Protein AF-A0A1B6G1M4-F1 (afdb_monomer)

Structure (mmCIF, N/CA/C/O backbo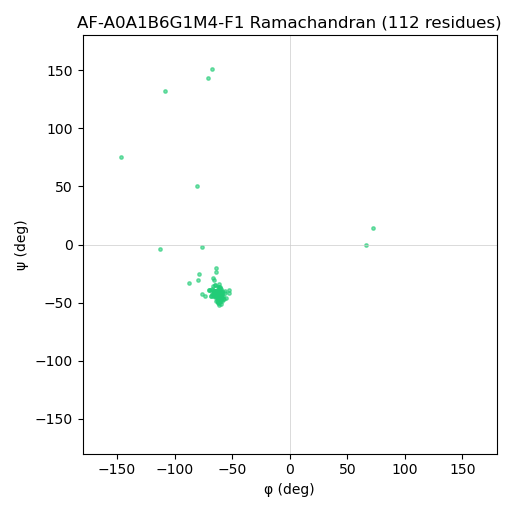ne):
data_AF-A0A1B6G1M4-F1
#
_entry.id   AF-A0A1B6G1M4-F1
#
loop_
_atom_site.group_PDB
_atom_site.id
_atom_site.type_symbol
_atom_site.label_atom_id
_atom_site.label_alt_id
_atom_site.label_comp_id
_atom_site.label_asym_id
_atom_site.label_entity_id
_atom_site.label_seq_id
_atom_site.pdbx_PDB_ins_code
_atom_site.Cartn_x
_atom_site.Cartn_y
_atom_site.Cartn_z
_atom_site.occupancy
_atom_site.B_iso_or_equiv
_atom_site.auth_seq_id
_atom_site.auth_comp_id
_atom_site.auth_asym_id
_atom_site.auth_atom_id
_atom_site.pdbx_PDB_model_num
ATOM 1 N N . LEU A 1 1 ? -34.029 -4.839 64.708 1.00 59.09 1 LEU A N 1
ATOM 2 C CA . LEU A 1 1 ? -32.915 -5.445 63.947 1.00 59.09 1 LEU A CA 1
ATOM 3 C C . LEU A 1 1 ? -33.336 -5.691 62.499 1.00 59.09 1 LEU A C 1
ATOM 5 O O . LEU A 1 1 ? -32.721 -5.083 61.641 1.00 59.09 1 LEU A O 1
ATOM 9 N N . GLU A 1 2 ? -34.451 -6.383 62.232 1.00 61.56 2 GLU A N 1
ATOM 10 C CA . GLU A 1 2 ? -34.965 -6.621 60.859 1.00 61.56 2 GLU A CA 1
ATOM 11 C C . GLU A 1 2 ? -35.139 -5.360 59.986 1.00 61.56 2 GLU A C 1
ATOM 13 O O . GLU A 1 2 ? -34.761 -5.356 58.819 1.00 61.56 2 GLU A O 1
ATOM 18 N N . ASN A 1 3 ? -35.650 -4.253 60.541 1.00 62.12 3 ASN A N 1
ATOM 19 C CA . ASN A 1 3 ? -35.837 -3.014 59.769 1.00 62.12 3 ASN A CA 1
ATOM 20 C C . ASN A 1 3 ? -34.513 -2.373 59.303 1.00 62.12 3 ASN A C 1
ATOM 22 O O . ASN A 1 3 ? -34.482 -1.756 58.244 1.00 62.12 3 ASN A O 1
ATOM 26 N N . LEU A 1 4 ? -33.424 -2.533 60.066 1.00 64.38 4 LEU A N 1
ATOM 27 C CA . LEU A 1 4 ? -32.103 -1.993 59.715 1.00 64.38 4 LEU A CA 1
ATOM 28 C C . LEU A 1 4 ? -31.429 -2.832 58.620 1.00 64.38 4 LEU A C 1
ATOM 30 O O . LEU A 1 4 ? -30.910 -2.259 57.669 1.00 64.38 4 LEU A O 1
ATOM 34 N N . GLU A 1 5 ? -31.510 -4.164 58.702 1.00 67.69 5 GLU A N 1
ATOM 35 C CA . GLU A 1 5 ? -31.003 -5.063 57.650 1.00 67.69 5 GLU A CA 1
ATOM 36 C C . GLU A 1 5 ? -31.754 -4.888 56.323 1.00 67.69 5 GLU A C 1
ATOM 38 O O . GLU A 1 5 ? -31.135 -4.869 55.260 1.00 67.69 5 GLU A O 1
ATOM 43 N N . SER A 1 6 ? -33.080 -4.705 56.368 1.00 67.69 6 SER A N 1
ATOM 44 C CA . SER A 1 6 ? -33.878 -4.488 55.152 1.00 67.69 6 SER A CA 1
ATOM 45 C C . SER A 1 6 ? -33.528 -3.177 54.433 1.00 67.69 6 SER A C 1
ATOM 47 O O . SER A 1 6 ? -33.511 -3.126 53.202 1.00 67.69 6 SER A O 1
ATOM 49 N N . LEU A 1 7 ? -33.193 -2.128 55.195 1.00 75.69 7 LEU A N 1
ATOM 50 C CA . LEU A 1 7 ? -32.810 -0.822 54.662 1.00 75.69 7 LEU A CA 1
ATOM 51 C C . LEU A 1 7 ? -31.443 -0.888 53.962 1.00 75.69 7 LEU A C 1
ATOM 53 O O . LEU A 1 7 ? -31.259 -0.298 52.897 1.00 75.69 7 LEU A O 1
ATOM 57 N N . ASP A 1 8 ? -30.504 -1.643 54.535 1.00 81.62 8 ASP A N 1
ATOM 58 C CA . ASP A 1 8 ? -29.158 -1.823 53.986 1.00 81.62 8 ASP A CA 1
ATOM 59 C C . ASP A 1 8 ? -29.166 -2.673 52.706 1.00 81.62 8 ASP A C 1
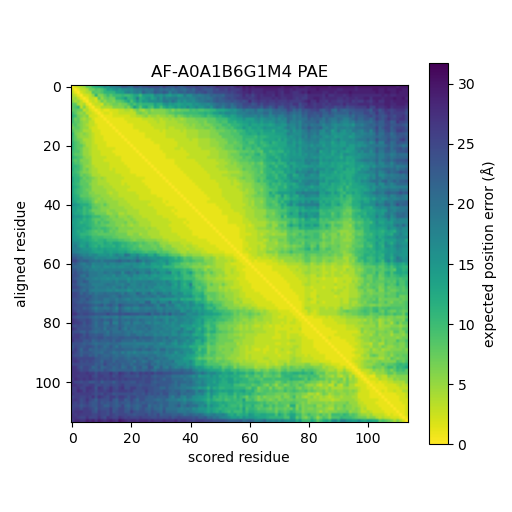ATOM 61 O O . ASP A 1 8 ? -28.489 -2.344 51.727 1.00 81.62 8 ASP A O 1
ATOM 65 N N . LEU A 1 9 ? -30.000 -3.718 52.659 1.00 85.38 9 LEU A N 1
ATOM 66 C CA . LEU A 1 9 ? -30.217 -4.526 51.454 1.00 85.38 9 LEU A CA 1
ATOM 67 C C . LEU A 1 9 ? -30.837 -3.713 50.311 1.00 85.38 9 LEU A C 1
ATOM 69 O O . LEU A 1 9 ? -30.409 -3.845 49.162 1.00 85.38 9 LEU A O 1
ATOM 73 N N . ASN A 1 10 ? -31.808 -2.846 50.609 1.00 88.50 10 ASN A N 1
ATOM 74 C CA . ASN A 1 10 ? -32.460 -2.024 49.591 1.00 88.50 10 ASN A CA 1
ATOM 75 C C . ASN A 1 10 ? -31.496 -0.972 49.010 1.00 88.50 10 ASN A C 1
ATOM 77 O O . ASN A 1 10 ? -31.374 -0.842 47.793 1.00 88.50 10 ASN A O 1
ATOM 81 N N . ASN A 1 11 ? -30.726 -0.300 49.873 1.00 89.75 11 ASN A N 1
ATOM 82 C CA . ASN A 1 11 ? -29.676 0.632 49.450 1.00 89.75 11 ASN A CA 1
ATOM 83 C C . ASN A 1 11 ? -28.583 -0.057 48.625 1.00 89.75 11 ASN A C 1
ATOM 85 O O . ASN A 1 11 ? -28.091 0.501 47.644 1.00 89.75 11 ASN A O 1
ATOM 89 N N . THR A 1 12 ? -28.195 -1.272 49.015 1.00 91.81 12 THR A N 1
ATOM 90 C CA . THR A 1 12 ? -27.211 -2.067 48.273 1.00 91.81 12 THR A CA 1
ATOM 91 C C . THR A 1 12 ? -27.744 -2.436 46.892 1.00 91.81 12 THR A C 1
ATOM 93 O O . THR A 1 12 ? -27.042 -2.262 45.900 1.00 91.81 12 THR A O 1
ATOM 96 N N . THR A 1 13 ? -29.003 -2.869 46.809 1.00 93.69 13 THR A N 1
ATOM 97 C CA . THR A 1 13 ? -29.655 -3.230 45.542 1.00 93.69 13 THR A CA 1
ATOM 98 C C . THR A 1 13 ? -29.731 -2.035 44.592 1.00 93.69 13 THR A C 1
ATOM 100 O O . THR A 1 13 ? -29.381 -2.166 43.421 1.00 93.69 13 THR A O 1
ATOM 103 N N . GLN A 1 14 ? -30.095 -0.852 45.095 1.00 94.75 14 GLN A N 1
ATOM 104 C CA . GLN A 1 14 ? -30.150 0.365 44.283 1.00 94.75 14 GLN A CA 1
ATOM 105 C C . GLN A 1 14 ? -28.771 0.749 43.722 1.00 94.75 14 GLN A C 1
ATOM 107 O O . GLN A 1 14 ? -28.639 1.014 42.530 1.00 94.75 14 GLN A O 1
ATOM 112 N N . LYS A 1 15 ? -27.719 0.711 44.552 1.00 94.62 15 LYS A N 1
ATOM 113 C CA . LYS A 1 15 ? -26.345 0.995 44.099 1.00 94.62 15 LYS A CA 1
ATOM 114 C C . LYS A 1 15 ? -25.854 -0.006 43.055 1.00 94.62 15 LYS A C 1
ATOM 116 O O . LYS A 1 15 ? -25.122 0.370 42.137 1.00 94.62 15 LYS A O 1
ATOM 121 N N . VAL A 1 16 ? -26.231 -1.279 43.194 1.00 95.56 16 VAL A N 1
ATOM 122 C CA . VAL A 1 16 ? -25.925 -2.308 42.192 1.00 95.56 16 VAL A CA 1
ATOM 123 C C . VAL A 1 16 ? -26.607 -1.981 40.865 1.00 95.56 16 VAL A C 1
ATOM 125 O O . VAL A 1 16 ? -25.941 -2.057 39.837 1.00 95.56 16 VAL A O 1
ATOM 128 N N . ASP A 1 17 ? -27.874 -1.560 40.871 1.00 96.88 17 ASP A N 1
ATOM 129 C CA . ASP A 1 17 ? -28.601 -1.196 39.646 1.00 96.88 17 ASP A CA 1
ATOM 130 C C . ASP A 1 17 ? -27.988 0.032 38.948 1.00 96.88 17 ASP A C 1
ATOM 132 O O . ASP A 1 17 ? -27.702 -0.005 37.750 1.00 96.88 17 ASP A O 1
ATOM 136 N N . GLU A 1 18 ? -27.662 1.082 39.708 1.00 96.69 18 GLU A N 1
ATOM 137 C CA . GLU A 1 18 ? -26.965 2.277 39.202 1.00 96.69 18 GLU A CA 1
ATOM 138 C C . GLU A 1 18 ? -25.602 1.924 38.578 1.00 96.69 18 GLU A C 1
ATOM 140 O O . GLU A 1 18 ? -25.226 2.424 37.508 1.00 96.69 18 GLU A O 1
ATOM 145 N N . THR A 1 19 ? -24.870 1.005 39.217 1.00 96.25 19 THR A N 1
ATOM 146 C CA . THR A 1 19 ? -23.602 0.484 38.691 1.00 96.25 19 THR A CA 1
ATOM 147 C C . THR A 1 19 ? -23.831 -0.298 37.398 1.00 96.25 19 THR A C 1
ATOM 149 O O . THR A 1 19 ? -23.092 -0.110 36.431 1.00 96.25 19 THR A O 1
ATOM 152 N N . LEU A 1 20 ? -24.870 -1.137 37.342 1.00 97.38 20 LEU A N 1
ATOM 153 C CA . LEU A 1 20 ? -25.201 -1.937 36.163 1.00 97.38 20 LEU A CA 1
ATOM 154 C C . LEU A 1 20 ? -25.543 -1.050 34.960 1.00 97.38 20 LEU A C 1
ATOM 156 O O . LEU A 1 20 ? -25.069 -1.303 33.851 1.00 97.38 20 LEU A O 1
ATOM 160 N N . GLN A 1 21 ? -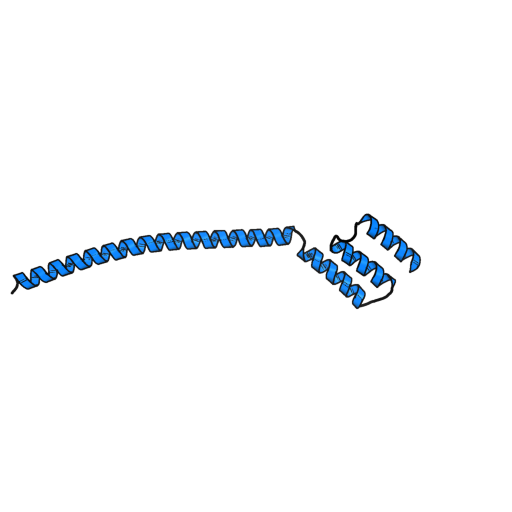26.316 0.017 35.177 1.00 97.81 21 GLN A N 1
ATOM 161 C CA . GLN A 1 21 ? -26.637 0.981 34.125 1.00 97.81 21 GLN A CA 1
ATOM 162 C C . GLN A 1 21 ? -25.396 1.727 33.633 1.00 97.81 21 GLN A C 1
ATOM 164 O O . GLN A 1 21 ? -25.216 1.894 32.427 1.00 97.81 21 GLN A O 1
ATOM 169 N N . SER A 1 22 ? -24.494 2.107 34.539 1.00 97.44 22 SER A N 1
ATOM 170 C CA . SER A 1 22 ? -23.228 2.754 34.171 1.00 97.44 22 SER A CA 1
ATOM 171 C C . SER A 1 22 ? -22.332 1.829 33.335 1.00 97.44 22 SER A C 1
ATOM 173 O O . SER A 1 22 ? -21.750 2.255 32.331 1.00 97.44 22 SER A O 1
ATOM 175 N N . VAL A 1 23 ? -22.258 0.544 33.703 1.00 96.75 23 VAL A N 1
ATOM 176 C CA . VAL A 1 23 ? -21.544 -0.488 32.932 1.00 96.75 23 VAL A CA 1
ATOM 177 C C . VAL A 1 23 ? -22.169 -0.666 31.551 1.00 96.75 23 VAL A C 1
ATOM 179 O O . VAL A 1 23 ? -21.439 -0.729 30.562 1.00 96.75 23 VAL A O 1
ATOM 182 N N . LYS A 1 24 ? -23.503 -0.693 31.456 1.00 97.62 24 LYS A N 1
ATOM 183 C CA . LYS A 1 24 ? -24.214 -0.801 30.178 1.00 97.62 24 LYS A CA 1
ATOM 184 C C . LYS A 1 24 ? -23.875 0.363 29.244 1.00 97.62 24 LYS A C 1
ATOM 186 O O . LYS A 1 24 ? -23.425 0.118 28.128 1.00 97.62 24 LYS A O 1
ATOM 191 N N . 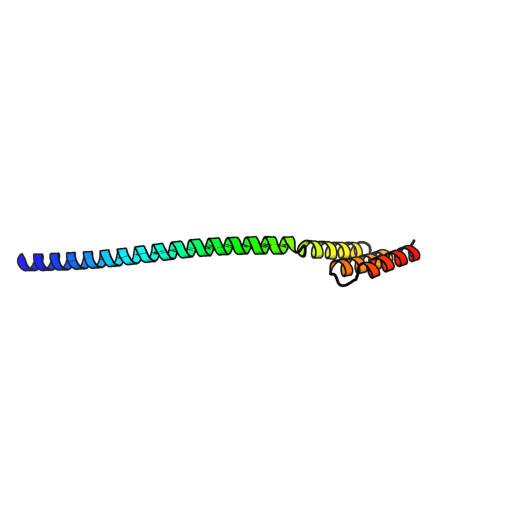SER A 1 25 ? -23.992 1.603 29.718 1.00 97.31 25 SER A N 1
ATOM 192 C CA . SER A 1 25 ? -23.648 2.798 28.934 1.00 97.31 25 SER A CA 1
ATOM 193 C C . SER A 1 25 ? -22.185 2.786 28.479 1.00 97.31 25 SER A C 1
ATOM 195 O O . SER A 1 25 ? -21.872 3.123 27.338 1.00 97.31 25 SER A O 1
ATOM 197 N N . THR A 1 26 ? -21.275 2.339 29.350 1.00 96.81 26 THR A N 1
ATOM 198 C CA . THR A 1 26 ? -19.854 2.192 29.004 1.00 96.81 26 THR A CA 1
ATOM 199 C C . THR A 1 26 ? -19.648 1.131 27.920 1.00 96.81 26 THR A C 1
ATOM 201 O O . THR A 1 26 ? -18.878 1.344 26.986 1.00 96.81 26 THR A O 1
ATOM 204 N N . SER A 1 27 ? -20.357 0.004 28.001 1.00 96.94 27 SER A N 1
ATOM 205 C CA . SER A 1 27 ? -20.296 -1.059 26.994 1.00 96.94 27 SER A CA 1
ATOM 206 C C . SER A 1 27 ? -20.787 -0.588 25.622 1.00 96.94 27 SER A C 1
ATOM 208 O O . SER A 1 27 ? -20.180 -0.935 24.610 1.00 96.94 27 SER A O 1
ATOM 210 N N . GLU A 1 28 ? -21.860 0.200 25.574 1.00 97.94 28 GLU A N 1
ATOM 211 C CA . GLU A 1 28 ? -22.396 0.770 24.330 1.00 97.94 28 GLU A CA 1
ATOM 212 C C . GLU A 1 28 ? -21.396 1.753 23.695 1.00 97.94 28 GLU A C 1
ATOM 214 O O . GLU A 1 28 ? -21.130 1.684 22.494 1.00 97.94 28 GLU A O 1
ATOM 219 N N . ALA A 1 29 ? -20.752 2.602 24.504 1.00 96.62 29 ALA A N 1
ATOM 220 C CA . ALA A 1 29 ? -19.701 3.502 24.028 1.00 96.62 29 ALA A CA 1
ATOM 221 C C . ALA A 1 29 ? -18.479 2.741 23.477 1.00 96.62 29 ALA A C 1
ATOM 223 O O . ALA A 1 29 ? -17.933 3.108 22.434 1.00 96.62 29 ALA A O 1
ATOM 224 N N . ILE A 1 30 ? -18.068 1.655 24.143 1.00 95.81 30 ILE A N 1
ATOM 225 C CA . ILE A 1 30 ? -16.982 0.786 23.665 1.00 95.81 30 ILE A CA 1
ATOM 226 C C . ILE A 1 30 ? -17.355 0.138 22.328 1.00 95.81 30 ILE A C 1
ATOM 228 O O . ILE A 1 30 ? -16.508 0.073 21.439 1.00 95.81 30 ILE A O 1
ATOM 232 N N . GLN A 1 31 ? -18.599 -0.320 22.151 1.00 97.81 31 GLN A N 1
ATOM 233 C CA . GLN A 1 31 ? -19.048 -0.878 20.872 1.00 97.81 31 GLN A CA 1
ATOM 234 C C . GLN A 1 31 ? -18.928 0.137 19.733 1.00 97.81 31 GLN A C 1
ATOM 236 O O . GLN A 1 31 ? -18.345 -0.201 18.704 1.00 97.81 31 GLN A O 1
ATOM 241 N N . GLY A 1 32 ? -19.383 1.376 19.940 1.00 97.38 32 GLY A N 1
ATOM 242 C CA . GLY A 1 32 ? -19.229 2.443 18.946 1.00 97.38 32 GLY A CA 1
ATOM 243 C C . GLY A 1 32 ? -17.761 2.698 18.591 1.00 97.38 32 GLY A C 1
ATOM 244 O O . GLY A 1 32 ? -17.388 2.680 17.420 1.00 97.38 32 GLY A O 1
ATOM 245 N N . ALA A 1 33 ? -16.891 2.809 19.600 1.00 96.06 33 ALA A N 1
ATOM 246 C CA . ALA A 1 33 ? -15.456 2.987 19.374 1.00 96.06 33 ALA A CA 1
ATOM 247 C C . ALA A 1 33 ? -14.827 1.818 18.588 1.00 96.06 33 ALA A C 1
ATOM 249 O O . ALA A 1 33 ? -13.955 2.024 17.744 1.00 96.06 33 ALA A O 1
ATOM 250 N N . VAL A 1 34 ? -15.270 0.579 18.831 1.00 96.69 34 VAL A N 1
ATOM 251 C CA . VAL A 1 34 ? -14.806 -0.600 18.083 1.00 96.69 34 VAL A CA 1
ATOM 252 C C . VAL A 1 34 ? -15.249 -0.549 16.619 1.00 96.69 34 VAL A C 1
ATOM 254 O O . VAL A 1 34 ? -14.476 -0.937 15.739 1.00 96.69 34 VAL A O 1
ATOM 257 N N . GLU A 1 35 ? -16.463 -0.085 16.331 1.00 97.62 35 GLU A N 1
ATOM 258 C CA . GLU A 1 35 ? -16.946 0.093 14.957 1.00 97.62 35 GLU A CA 1
ATOM 259 C C . GLU A 1 35 ? -16.148 1.167 14.208 1.00 97.62 35 GLU A C 1
ATOM 261 O O . GLU A 1 35 ? -15.703 0.924 13.081 1.00 97.62 35 GLU A O 1
ATOM 266 N N . ASP A 1 36 ? -15.859 2.293 14.860 1.00 97.56 36 ASP A N 1
ATOM 267 C CA . ASP A 1 36 ? -15.031 3.364 14.296 1.00 97.56 36 ASP A CA 1
ATOM 268 C C . ASP A 1 36 ? -13.596 2.901 14.005 1.00 97.56 36 ASP A C 1
ATOM 270 O O . ASP A 1 36 ? -13.032 3.205 12.946 1.00 97.56 36 ASP A O 1
ATOM 274 N N . ILE A 1 37 ? -13.006 2.106 14.908 1.00 95.44 37 ILE A N 1
ATOM 275 C CA . ILE A 1 37 ? -11.686 1.491 14.705 1.00 95.44 37 ILE A CA 1
ATOM 276 C C . ILE A 1 37 ? -11.713 0.545 13.501 1.00 95.44 37 ILE A C 1
ATOM 278 O O . ILE A 1 37 ? -10.815 0.601 12.659 1.00 95.44 37 ILE A O 1
ATOM 282 N N . LYS A 1 38 ? -12.738 -0.311 13.383 1.00 96.69 38 LYS A N 1
ATOM 283 C CA . LYS A 1 38 ? -12.874 -1.232 12.241 1.00 96.69 38 LYS A CA 1
ATOM 284 C C . LYS A 1 38 ? -12.961 -0.477 10.921 1.00 96.69 38 LYS A C 1
ATOM 286 O O . LYS A 1 38 ? -12.296 -0.861 9.959 1.00 96.69 38 LYS A O 1
ATOM 291 N N . LYS A 1 39 ? -13.747 0.600 10.880 1.00 97.19 39 LYS A N 1
ATOM 292 C CA . LYS A 1 39 ? -13.867 1.448 9.693 1.00 97.19 39 LYS A CA 1
ATOM 293 C C . LYS A 1 39 ? -12.531 2.099 9.337 1.00 97.19 39 LYS A C 1
ATOM 295 O O . LYS A 1 39 ? -12.066 1.945 8.214 1.00 97.19 39 LYS A O 1
ATOM 300 N N . SER A 1 40 ? -11.865 2.716 10.310 1.00 95.44 40 SER A N 1
ATOM 301 C CA . SER A 1 40 ? -10.560 3.362 10.107 1.00 95.44 40 SER A CA 1
ATOM 302 C C . SER A 1 40 ? -9.488 2.384 9.609 1.00 95.44 40 SER A C 1
ATOM 304 O O . SER A 1 40 ? -8.675 2.726 8.746 1.00 95.44 40 SER A O 1
ATOM 306 N N . ALA A 1 41 ? -9.492 1.146 10.114 1.00 93.44 41 ALA A N 1
ATOM 307 C CA . ALA A 1 41 ? -8.599 0.090 9.645 1.00 93.44 41 ALA A CA 1
ATOM 308 C C . ALA A 1 41 ? -8.895 -0.310 8.188 1.00 93.44 41 ALA A C 1
ATOM 310 O O . ALA A 1 41 ? -7.966 -0.473 7.396 1.00 93.44 41 ALA A O 1
ATOM 311 N N . SER A 1 42 ? -10.176 -0.425 7.821 1.00 96.25 42 SER A N 1
ATOM 312 C CA . SER A 1 42 ? -10.604 -0.700 6.444 1.00 96.25 42 SER A CA 1
ATOM 313 C C . SER A 1 42 ? -10.182 0.414 5.483 1.00 96.25 42 SER A C 1
ATOM 315 O O . SER A 1 42 ? -9.601 0.135 4.433 1.00 96.25 42 SER A O 1
ATOM 317 N N . ASP A 1 43 ? -10.413 1.673 5.856 1.00 97.31 43 ASP A N 1
ATOM 318 C CA . ASP A 1 43 ? -10.051 2.837 5.042 1.00 97.31 43 ASP A CA 1
ATOM 319 C C . ASP A 1 43 ? -8.526 2.916 4.849 1.00 97.31 43 ASP A C 1
ATOM 321 O O . ASP A 1 43 ? -8.037 3.095 3.732 1.00 97.31 43 ASP A O 1
ATOM 325 N N . THR A 1 44 ? -7.753 2.669 5.913 1.00 92.88 44 THR A N 1
ATOM 326 C CA . THR A 1 44 ? -6.282 2.602 5.851 1.00 92.88 44 THR A CA 1
ATOM 327 C C . THR A 1 44 ? -5.802 1.514 4.887 1.00 92.88 44 THR A C 1
ATOM 329 O O . THR A 1 44 ? -4.898 1.754 4.086 1.00 92.88 44 THR A O 1
ATOM 332 N N . ALA A 1 45 ? -6.410 0.324 4.927 1.00 94.94 45 ALA A N 1
ATOM 333 C CA . ALA A 1 45 ? -6.065 -0.765 4.016 1.00 94.94 45 ALA A CA 1
ATOM 334 C C . ALA A 1 45 ? -6.372 -0.410 2.551 1.00 94.94 45 ALA A C 1
ATOM 336 O O . ALA A 1 45 ? -5.559 -0.701 1.670 1.00 94.94 45 ALA A O 1
ATOM 337 N N . SER A 1 46 ? -7.497 0.266 2.293 1.00 96.75 46 SER A N 1
ATOM 338 C CA . SER A 1 46 ? -7.850 0.757 0.956 1.00 96.75 46 SER A CA 1
ATOM 339 C C . SER A 1 46 ? -6.834 1.779 0.450 1.00 96.75 46 SER A C 1
ATOM 341 O O . SER A 1 46 ? -6.288 1.616 -0.638 1.00 96.75 46 SER A O 1
ATOM 343 N N . HIS A 1 47 ? -6.506 2.789 1.258 1.00 96.19 47 HIS A N 1
ATOM 344 C CA . HIS A 1 47 ? -5.518 3.802 0.884 1.00 96.19 47 HIS A CA 1
ATOM 345 C C . HIS A 1 47 ? -4.128 3.209 0.637 1.00 96.19 47 HIS A C 1
ATOM 347 O O . HIS A 1 47 ? -3.424 3.638 -0.278 1.00 96.19 47 HIS A O 1
ATOM 353 N N . PHE A 1 48 ? -3.731 2.194 1.409 1.00 92.50 48 PHE A N 1
ATOM 354 C CA . PHE A 1 48 ? -2.490 1.468 1.159 1.00 92.50 48 PHE A CA 1
ATOM 355 C C . PHE A 1 48 ? -2.522 0.714 -0.179 1.00 92.50 48 PHE A C 1
ATOM 357 O O . PHE A 1 48 ? -1.549 0.756 -0.936 1.00 92.50 48 PHE A O 1
ATOM 364 N N . ALA A 1 49 ? -3.637 0.057 -0.507 1.00 94.06 49 ALA A N 1
ATOM 365 C CA . ALA A 1 49 ? -3.805 -0.610 -1.796 1.00 94.06 49 ALA A CA 1
ATOM 366 C C . ALA A 1 49 ? -3.741 0.386 -2.968 1.00 94.06 49 ALA A C 1
ATOM 368 O O . ALA A 1 49 ? -3.047 0.124 -3.955 1.00 94.06 49 ALA A O 1
ATOM 369 N N . ASP A 1 50 ? -4.384 1.548 -2.836 1.00 96.50 50 ASP A N 1
ATOM 370 C CA . ASP A 1 50 ? -4.344 2.621 -3.834 1.00 96.50 50 ASP A CA 1
ATOM 371 C C . ASP A 1 50 ? -2.935 3.195 -4.010 1.00 96.50 50 ASP A C 1
ATOM 373 O O . ASP A 1 50 ? -2.494 3.432 -5.139 1.00 96.50 50 ASP A O 1
ATOM 377 N N . TYR A 1 51 ? -2.192 3.373 -2.914 1.00 90.69 51 TYR A N 1
ATOM 378 C CA . TYR A 1 51 ? -0.788 3.775 -2.955 1.00 90.69 51 TYR A CA 1
ATOM 379 C C . TYR A 1 51 ? 0.067 2.751 -3.710 1.00 90.69 51 TYR A C 1
ATOM 381 O O . TYR A 1 51 ? 0.808 3.117 -4.621 1.00 90.69 51 TYR A O 1
ATOM 389 N N . MET A 1 52 ? -0.067 1.461 -3.387 1.00 87.94 52 MET A N 1
ATOM 390 C CA . MET A 1 52 ? 0.681 0.393 -4.058 1.00 87.94 52 MET A CA 1
ATOM 391 C C . MET A 1 52 ? 0.340 0.300 -5.545 1.00 87.94 52 MET A C 1
ATOM 393 O O . MET A 1 52 ? 1.230 0.110 -6.379 1.00 87.94 52 MET A O 1
ATOM 397 N N . LYS A 1 53 ? -0.938 0.470 -5.891 1.00 92.25 53 LYS A N 1
ATOM 398 C CA . LYS A 1 53 ? -1.381 0.546 -7.281 1.00 92.25 53 LYS A CA 1
ATOM 399 C C . LYS A 1 53 ? -0.777 1.759 -7.982 1.00 92.25 53 LYS A C 1
ATOM 401 O O . LYS A 1 53 ? -0.200 1.592 -9.047 1.00 92.25 53 LYS A O 1
ATOM 406 N N . SER A 1 54 ? -0.826 2.939 -7.368 1.00 90.56 54 SER A N 1
ATOM 407 C CA . SER A 1 54 ? -0.238 4.164 -7.925 1.00 90.56 54 SER A CA 1
ATOM 408 C C . SER A 1 54 ? 1.265 4.010 -8.153 1.00 90.56 54 SER A C 1
ATOM 410 O O . SER A 1 54 ? 1.760 4.334 -9.228 1.00 90.56 54 SER A O 1
ATOM 412 N N . LEU A 1 55 ? 1.991 3.438 -7.187 1.00 82.94 55 LEU A N 1
ATOM 413 C CA . LEU A 1 55 ? 3.419 3.151 -7.310 1.00 82.94 55 LEU A CA 1
ATOM 414 C C . LEU A 1 55 ? 3.706 2.221 -8.497 1.00 82.94 55 LEU A C 1
ATOM 416 O O . LEU A 1 55 ? 4.640 2.469 -9.259 1.00 82.94 55 LEU A O 1
ATOM 420 N N . LYS A 1 56 ? 2.889 1.181 -8.690 1.00 83.75 56 LYS A N 1
ATOM 421 C CA . LYS A 1 56 ? 3.001 0.274 -9.838 1.00 83.75 56 LYS A CA 1
ATOM 422 C C . LYS A 1 56 ? 2.670 0.978 -11.158 1.00 83.75 56 LYS A C 1
ATOM 424 O O . LYS A 1 56 ? 3.416 0.824 -12.122 1.00 83.75 56 LYS A O 1
ATOM 429 N N . ASP A 1 57 ? 1.600 1.767 -11.180 1.00 89.25 57 ASP A N 1
ATOM 430 C CA . ASP A 1 57 ? 1.116 2.490 -12.359 1.00 89.25 57 ASP A CA 1
ATOM 431 C C . ASP A 1 57 ? 2.105 3.582 -12.806 1.00 89.25 57 ASP A C 1
ATOM 433 O O . ASP A 1 57 ? 2.217 3.845 -14.001 1.00 89.25 57 ASP A O 1
ATOM 437 N N . THR A 1 58 ? 2.893 4.167 -11.890 1.00 86.12 58 THR A N 1
ATOM 438 C CA . THR A 1 58 ? 3.971 5.105 -12.265 1.00 86.12 58 THR A CA 1
ATOM 439 C C . THR A 1 58 ? 5.080 4.455 -13.096 1.00 86.12 58 THR A C 1
ATOM 441 O O . THR A 1 58 ? 5.866 5.160 -13.725 1.00 86.12 58 THR A O 1
ATOM 444 N N . GLY A 1 59 ? 5.217 3.124 -13.050 1.00 84.44 59 GLY A N 1
ATOM 445 C CA . GLY A 1 59 ? 6.328 2.405 -13.673 1.00 84.44 59 GLY A CA 1
ATOM 446 C C . GLY A 1 59 ? 7.702 2.687 -13.049 1.00 84.44 59 GLY A C 1
ATOM 447 O O . GLY A 1 59 ? 8.687 2.086 -13.480 1.00 84.44 59 GLY A O 1
ATOM 448 N N . ALA A 1 60 ? 7.795 3.539 -12.019 1.00 80.81 60 ALA A N 1
ATOM 449 C CA . ALA A 1 60 ? 9.060 3.970 -11.423 1.00 80.81 60 ALA A CA 1
ATOM 450 C C . ALA A 1 60 ? 9.944 2.805 -10.928 1.00 80.81 60 ALA A C 1
ATOM 452 O O . ALA A 1 60 ? 11.143 2.823 -11.218 1.00 80.81 60 ALA A O 1
ATOM 453 N N . PRO A 1 61 ? 9.406 1.748 -10.277 1.00 82.94 61 PRO A N 1
ATOM 454 C CA . PRO A 1 61 ? 10.221 0.589 -9.911 1.00 82.94 61 PRO A CA 1
ATOM 455 C C . PRO A 1 61 ? 10.842 -0.114 -11.126 1.00 82.94 61 PRO A C 1
ATOM 457 O O . PRO A 1 61 ? 12.010 -0.496 -11.088 1.00 82.94 61 PRO A O 1
ATOM 460 N N . GLN A 1 62 ? 10.094 -0.246 -12.226 1.00 82.94 62 GLN A N 1
ATOM 461 C CA . GLN A 1 62 ? 10.590 -0.886 -13.447 1.00 82.94 62 GLN A CA 1
ATOM 462 C C . GLN A 1 62 ? 11.645 -0.024 -14.147 1.00 82.94 62 GLN A C 1
ATOM 464 O O . GLN A 1 62 ? 12.648 -0.550 -14.627 1.00 82.94 62 GLN A O 1
ATOM 469 N N . ILE A 1 63 ? 11.446 1.297 -14.164 1.00 84.31 63 ILE A N 1
ATOM 470 C CA . ILE A 1 63 ? 12.422 2.264 -14.675 1.00 84.31 63 ILE A CA 1
ATOM 471 C C . ILE A 1 63 ? 13.755 2.124 -13.929 1.00 84.31 63 ILE A C 1
ATOM 473 O O . ILE A 1 63 ? 14.810 2.020 -14.556 1.00 84.31 63 ILE A O 1
ATOM 477 N N . PHE A 1 64 ? 13.707 2.051 -12.598 1.00 79.75 64 PHE A N 1
ATOM 478 C CA . PHE A 1 64 ? 14.902 1.886 -11.775 1.00 79.75 64 PHE A CA 1
ATOM 479 C C . PHE A 1 64 ? 15.608 0.546 -12.034 1.00 79.75 64 PHE A C 1
ATOM 481 O O . PHE A 1 64 ? 16.825 0.518 -12.214 1.00 79.75 64 PHE A O 1
ATOM 488 N N . ILE A 1 65 ? 14.857 -0.559 -12.118 1.00 86.56 65 ILE A N 1
ATOM 489 C CA . ILE A 1 65 ? 15.408 -1.887 -12.439 1.00 86.56 65 ILE A CA 1
ATOM 490 C C . ILE A 1 65 ? 16.117 -1.875 -13.799 1.00 86.56 65 ILE A C 1
ATOM 492 O O . ILE A 1 65 ? 17.233 -2.383 -13.910 1.00 86.56 65 ILE A O 1
ATOM 496 N N . ASN A 1 66 ? 15.504 -1.270 -14.819 1.00 85.62 66 ASN A N 1
ATOM 497 C CA . ASN A 1 66 ? 16.093 -1.176 -16.155 1.00 85.62 66 ASN A CA 1
ATOM 498 C C . ASN A 1 66 ? 17.410 -0.385 -16.136 1.00 85.62 66 ASN A C 1
ATOM 500 O O . ASN A 1 66 ? 18.405 -0.837 -16.705 1.00 85.62 66 ASN A O 1
ATOM 504 N N . ALA A 1 67 ? 17.431 0.752 -15.434 1.00 82.31 67 ALA A N 1
ATOM 505 C CA . ALA A 1 67 ? 18.619 1.586 -15.286 1.00 82.31 67 ALA A CA 1
ATOM 506 C C . ALA A 1 67 ? 19.763 0.815 -14.594 1.00 82.31 67 ALA A C 1
ATOM 508 O O . ALA A 1 67 ? 20.884 0.751 -15.103 1.00 82.31 67 ALA A O 1
ATOM 509 N N . VAL A 1 68 ? 19.484 0.151 -13.469 1.00 82.19 68 VAL A N 1
ATOM 510 C CA . VAL A 1 68 ? 20.491 -0.661 -12.763 1.00 82.19 68 VAL A CA 1
ATOM 511 C C . VAL A 1 68 ? 20.982 -1.823 -13.633 1.00 82.19 68 VAL A C 1
ATOM 513 O O . VAL A 1 68 ? 22.182 -2.083 -13.677 1.00 82.19 68 VAL A O 1
ATOM 516 N N . GLY A 1 69 ? 20.096 -2.483 -14.384 1.00 86.06 69 GLY A N 1
ATOM 517 C CA . GLY A 1 69 ? 20.471 -3.557 -15.307 1.00 86.06 69 GLY A CA 1
ATOM 518 C C . GLY A 1 69 ? 21.458 -3.104 -16.389 1.00 86.06 69 GLY A C 1
ATOM 519 O O . GLY A 1 69 ? 22.435 -3.803 -16.662 1.00 86.06 69 GLY A O 1
ATOM 520 N N . GLN A 1 70 ? 21.255 -1.913 -16.958 1.00 84.75 70 GLN A N 1
ATOM 521 C CA . GLN A 1 70 ? 22.176 -1.315 -17.932 1.00 84.75 70 GLN A CA 1
ATOM 522 C C . GLN A 1 70 ? 23.540 -0.998 -17.303 1.00 84.75 70 GLN A C 1
ATOM 524 O O . GLN A 1 70 ? 24.575 -1.283 -17.905 1.00 84.75 70 GLN A O 1
ATOM 529 N N . LEU A 1 71 ? 23.568 -0.496 -16.063 1.00 82.56 71 LEU A N 1
ATOM 530 C CA . LEU A 1 71 ? 24.818 -0.286 -15.329 1.00 82.56 71 LEU A CA 1
ATOM 531 C C . LEU A 1 71 ? 25.559 -1.610 -15.077 1.00 82.56 71 LEU A C 1
ATOM 533 O O . LEU A 1 71 ? 26.769 -1.688 -15.273 1.00 82.56 71 LEU A O 1
ATOM 537 N N . CYS A 1 72 ? 24.849 -2.676 -14.699 1.00 84.31 72 CYS A N 1
ATOM 538 C CA . CYS A 1 72 ? 25.451 -3.998 -14.523 1.00 84.31 72 CYS A CA 1
ATOM 539 C C . CYS A 1 72 ? 26.060 -4.545 -15.824 1.00 84.31 72 CYS A C 1
ATOM 541 O O . CYS A 1 72 ? 27.127 -5.152 -15.778 1.00 84.31 72 CYS A O 1
ATOM 543 N N . GLN A 1 73 ? 25.432 -4.316 -16.983 1.00 84.12 73 GLN A N 1
ATOM 544 C CA . GLN A 1 73 ? 26.008 -4.698 -18.281 1.00 84.12 73 GLN A CA 1
ATOM 545 C C . GLN A 1 73 ? 27.336 -3.982 -18.546 1.00 84.12 73 GLN A C 1
ATOM 547 O O . GLN A 1 73 ? 28.298 -4.622 -18.972 1.00 84.12 73 GLN A O 1
ATOM 552 N N . VAL A 1 74 ? 27.406 -2.684 -18.230 1.00 86.56 74 VAL A N 1
ATOM 553 C CA . VAL A 1 74 ? 28.642 -1.897 -18.330 1.00 86.56 74 VAL A CA 1
ATOM 554 C C . VAL A 1 74 ? 29.734 -2.464 -17.429 1.00 86.56 74 VAL A C 1
ATOM 556 O O . VAL A 1 74 ? 30.855 -2.670 -17.885 1.00 86.56 74 VAL A O 1
ATOM 559 N N . LEU A 1 75 ? 29.407 -2.752 -16.168 1.00 85.50 75 LEU A N 1
ATOM 560 C CA . LEU A 1 75 ? 30.371 -3.283 -15.202 1.00 85.50 75 LEU A CA 1
ATOM 561 C C . LEU A 1 75 ? 30.881 -4.680 -15.586 1.00 85.50 75 LEU A C 1
ATOM 563 O O . LEU A 1 75 ? 32.050 -4.982 -15.362 1.00 85.50 75 LEU A O 1
ATOM 567 N N . ASN A 1 76 ? 30.028 -5.516 -16.185 1.00 88.44 76 ASN A N 1
ATOM 568 C CA . ASN A 1 76 ? 30.381 -6.881 -16.579 1.00 88.44 76 ASN A CA 1
ATOM 569 C C . ASN A 1 76 ? 31.190 -6.957 -17.885 1.00 88.44 76 ASN A C 1
ATOM 571 O O . ASN A 1 76 ? 31.919 -7.927 -18.083 1.00 88.44 76 ASN A O 1
ATOM 575 N N . ASN A 1 77 ? 31.065 -5.974 -18.784 1.00 86.75 77 ASN A N 1
ATOM 576 C CA . ASN A 1 77 ? 31.816 -5.936 -20.041 1.00 86.75 77 ASN A CA 1
ATOM 577 C C . ASN A 1 77 ? 32.162 -4.491 -20.458 1.00 86.75 77 ASN A C 1
ATOM 579 O O . ASN A 1 77 ? 31.551 -3.952 -21.387 1.00 86.75 77 ASN A O 1
ATOM 583 N N . PRO A 1 78 ? 33.145 -3.849 -19.803 1.00 86.94 78 PRO A N 1
ATOM 584 C CA . PRO A 1 78 ? 33.412 -2.416 -19.929 1.00 86.94 78 PRO A CA 1
ATOM 585 C C . PRO A 1 78 ? 34.227 -2.068 -21.186 1.00 86.94 78 PRO A C 1
ATOM 587 O O . PRO A 1 78 ? 35.238 -1.369 -21.125 1.00 86.94 78 PRO A O 1
ATOM 590 N N . THR A 1 79 ? 33.812 -2.550 -22.356 1.00 88.50 79 THR A N 1
ATOM 591 C CA . THR A 1 79 ? 34.373 -2.043 -23.616 1.00 88.50 79 THR A CA 1
ATOM 592 C C . THR A 1 79 ? 33.939 -0.585 -23.825 1.00 88.50 79 THR A C 1
ATOM 594 O O . THR A 1 79 ? 32.862 -0.199 -23.361 1.00 88.50 79 THR A O 1
ATOM 597 N N . PRO A 1 80 ? 34.727 0.253 -24.524 1.00 83.88 80 PRO A N 1
ATOM 598 C CA . PRO A 1 80 ? 34.369 1.654 -24.759 1.00 83.88 80 PRO A CA 1
ATOM 599 C C . PRO A 1 80 ? 32.974 1.858 -25.371 1.00 83.88 80 PRO A C 1
ATOM 601 O O . PRO A 1 80 ? 32.247 2.755 -24.947 1.00 83.88 80 PRO A O 1
ATOM 604 N N . SER A 1 81 ? 32.567 0.996 -26.308 1.00 82.06 81 SER A N 1
ATOM 605 C CA . SER A 1 81 ? 31.236 1.032 -26.923 1.00 82.06 81 SER A CA 1
ATOM 606 C C . SER A 1 81 ? 30.126 0.657 -25.936 1.00 82.06 81 SER A C 1
ATOM 608 O O . SER A 1 81 ? 29.121 1.362 -25.852 1.00 82.06 81 SER A O 1
ATOM 610 N N . VAL A 1 82 ? 30.317 -0.397 -25.134 1.00 84.94 82 VAL A N 1
ATOM 611 C CA . VAL A 1 82 ? 29.344 -0.821 -24.112 1.00 84.94 82 VAL A CA 1
ATOM 612 C C . VAL A 1 82 ? 29.214 0.219 -23.000 1.00 84.94 82 VAL A C 1
ATOM 614 O O . VAL A 1 82 ? 28.096 0.526 -22.597 1.00 84.94 82 VAL A O 1
ATOM 617 N N . MET A 1 83 ? 30.320 0.815 -22.541 1.00 84.62 83 MET A N 1
ATOM 618 C CA . MET A 1 83 ? 30.286 1.917 -21.572 1.00 84.62 83 MET A CA 1
ATOM 619 C C . MET A 1 83 ? 29.483 3.105 -22.111 1.00 84.62 83 MET A C 1
ATOM 621 O O . MET A 1 83 ? 28.603 3.606 -21.415 1.00 84.62 83 MET A O 1
ATOM 625 N N . ALA A 1 84 ? 29.748 3.527 -23.351 1.00 81.25 84 ALA A N 1
ATOM 626 C CA . ALA A 1 84 ? 29.070 4.653 -23.986 1.00 81.25 84 ALA A CA 1
ATOM 627 C C . ALA A 1 84 ? 27.556 4.414 -24.131 1.00 81.25 84 ALA A C 1
ATOM 629 O O . ALA A 1 84 ? 26.753 5.228 -23.673 1.00 81.25 84 ALA A O 1
ATOM 630 N N . ILE A 1 85 ? 27.160 3.278 -24.715 1.00 82.38 85 ILE A N 1
ATOM 631 C CA . ILE A 1 85 ? 25.748 2.929 -24.938 1.00 82.38 85 ILE A CA 1
ATOM 632 C C . ILE A 1 85 ? 25.030 2.688 -23.608 1.00 82.38 85 ILE A C 1
ATOM 634 O O . ILE A 1 85 ? 23.916 3.174 -23.411 1.00 82.38 85 ILE A O 1
ATOM 638 N N . GLY A 1 86 ? 25.664 1.980 -22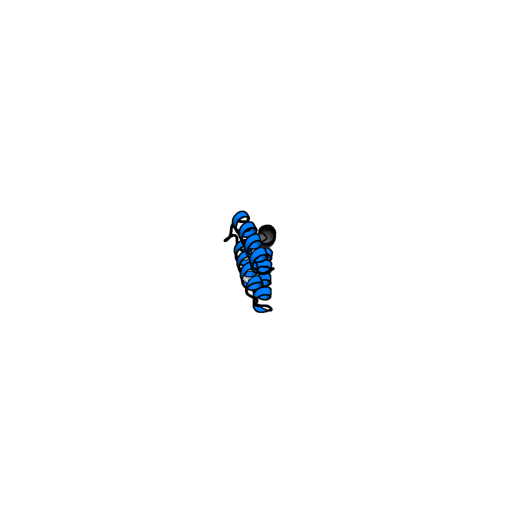.674 1.00 85.00 86 GLY A N 1
ATOM 639 C CA . GLY A 1 86 ? 25.081 1.662 -21.374 1.00 85.00 86 GLY A CA 1
ATOM 640 C C . GLY A 1 86 ? 24.847 2.897 -20.505 1.00 85.00 86 GLY A C 1
ATOM 641 O O . GLY A 1 86 ? 23.766 3.034 -19.936 1.00 85.00 86 GLY A O 1
ATOM 642 N N . LEU A 1 87 ? 25.793 3.845 -20.460 1.00 80.75 87 LEU A N 1
ATOM 643 C CA . LEU A 1 87 ? 25.611 5.124 -19.756 1.00 80.75 87 LEU A CA 1
ATOM 644 C C . LEU A 1 87 ? 24.515 5.985 -20.394 1.00 80.75 87 LEU A C 1
ATOM 646 O O . LEU A 1 87 ? 23.695 6.558 -19.678 1.00 80.75 87 LEU A O 1
ATOM 650 N N . ALA A 1 88 ? 24.457 6.054 -21.726 1.00 83.31 88 ALA A N 1
ATOM 651 C CA . ALA A 1 88 ? 23.399 6.789 -22.415 1.00 83.31 88 ALA A CA 1
ATOM 652 C C . ALA A 1 88 ? 22.014 6.164 -22.170 1.00 83.31 88 ALA A C 1
ATOM 654 O O . ALA A 1 88 ? 21.047 6.885 -21.924 1.00 83.31 88 ALA A O 1
ATOM 655 N N . SER A 1 89 ? 21.930 4.830 -22.164 1.00 83.31 89 SER A N 1
ATOM 656 C CA . SER A 1 89 ? 20.695 4.087 -21.881 1.00 83.31 89 SER A CA 1
ATOM 657 C C . SER A 1 89 ? 20.233 4.294 -20.438 1.00 83.31 89 SER A C 1
ATOM 659 O O . SER A 1 89 ? 19.040 4.482 -20.186 1.00 83.31 89 SER A O 1
ATOM 661 N N . PHE A 1 90 ? 21.183 4.316 -19.496 1.00 83.94 90 PHE A N 1
ATOM 662 C CA . PHE A 1 90 ? 20.934 4.570 -18.078 1.00 83.94 90 PHE A CA 1
ATOM 663 C C . PHE A 1 90 ? 20.327 5.960 -17.865 1.00 83.94 90 PHE A C 1
ATOM 665 O O . PHE A 1 90 ? 19.279 6.100 -17.235 1.00 83.94 90 PHE A O 1
ATOM 672 N N . LEU A 1 91 ? 20.943 6.988 -18.452 1.00 83.00 91 LEU A N 1
ATOM 673 C CA . LEU A 1 91 ? 20.469 8.369 -18.358 1.00 83.00 91 LEU A CA 1
ATOM 674 C C . LEU A 1 91 ? 19.124 8.577 -19.070 1.00 83.00 91 LEU A C 1
ATOM 676 O O . LEU A 1 91 ? 18.287 9.330 -18.572 1.00 83.00 91 LEU A O 1
ATOM 680 N N . LEU A 1 92 ? 18.886 7.893 -20.195 1.00 83.50 92 LEU A N 1
ATOM 681 C CA . LEU A 1 92 ? 17.581 7.884 -20.860 1.00 83.50 92 LEU A CA 1
ATOM 682 C C . LEU A 1 92 ? 16.506 7.262 -19.960 1.00 83.50 92 LEU A C 1
ATOM 684 O O . LEU A 1 92 ? 15.424 7.826 -19.824 1.00 83.50 92 LEU A O 1
ATOM 688 N N . SER A 1 93 ? 16.808 6.129 -19.319 1.00 84.00 93 SER A N 1
ATOM 689 C CA . SER A 1 93 ? 15.871 5.448 -18.418 1.00 84.00 93 SER A CA 1
ATOM 690 C C . SER A 1 93 ? 15.471 6.348 -17.245 1.00 84.00 93 SER A C 1
ATOM 692 O O . SER A 1 93 ? 14.308 6.371 -16.864 1.00 84.00 93 SER A O 1
ATOM 694 N N . LEU A 1 94 ? 16.395 7.160 -16.724 1.00 79.44 94 LEU A N 1
ATOM 695 C CA . LEU A 1 94 ? 16.108 8.153 -15.681 1.00 79.44 94 LEU A CA 1
ATOM 696 C C . LEU A 1 94 ? 15.389 9.418 -16.188 1.00 79.44 94 LEU A C 1
ATOM 698 O O . LEU A 1 94 ? 15.096 10.307 -15.392 1.00 79.44 94 LEU A O 1
ATOM 702 N N . GLY A 1 95 ? 15.128 9.530 -17.494 1.00 77.81 95 GLY A N 1
ATOM 703 C CA . GLY A 1 95 ? 14.528 10.717 -18.109 1.00 77.81 95 GLY A CA 1
ATOM 704 C C . GLY A 1 95 ? 15.466 11.929 -18.182 1.00 77.81 95 GLY A C 1
ATOM 705 O O . GLY A 1 95 ? 15.008 13.042 -18.422 1.00 77.81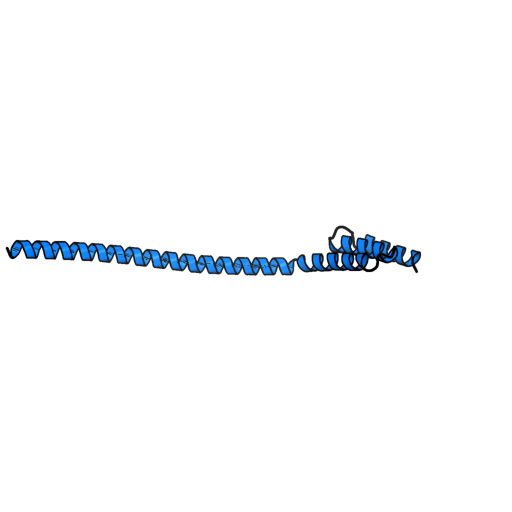 95 GLY A O 1
ATOM 706 N N . VAL A 1 96 ? 16.771 11.733 -17.972 1.00 81.19 96 VAL A N 1
ATOM 707 C CA . VAL A 1 96 ? 17.796 12.793 -18.017 1.00 81.19 96 VAL A CA 1
ATOM 708 C C . VAL A 1 96 ? 18.191 13.120 -19.460 1.00 81.19 96 VAL A C 1
ATOM 710 O O . VAL A 1 96 ? 18.542 14.256 -19.772 1.00 81.19 96 VAL A O 1
ATOM 713 N N . LEU A 1 97 ? 18.126 12.127 -20.349 1.00 79.38 97 LEU A N 1
ATOM 714 C CA . LEU A 1 97 ? 18.471 12.248 -21.764 1.00 79.38 97 LEU A CA 1
ATOM 715 C C . LEU A 1 97 ? 17.204 12.197 -22.625 1.00 79.38 97 LEU A C 1
ATOM 717 O O . LEU A 1 97 ? 16.364 11.320 -22.448 1.00 79.38 97 LEU A O 1
ATOM 721 N N . GLY A 1 98 ? 17.065 13.127 -23.573 1.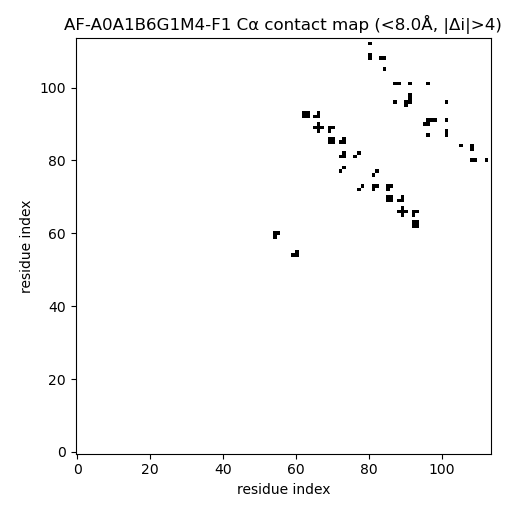00 79.31 98 GLY A N 1
ATOM 722 C CA . GLY A 1 98 ? 15.967 13.105 -24.543 1.00 79.31 98 GLY A CA 1
ATOM 723 C C . GLY A 1 98 ? 16.125 11.972 -25.564 1.00 79.31 98 GLY A C 1
ATOM 724 O O . GLY A 1 98 ? 17.238 11.687 -26.007 1.00 79.31 98 GLY A O 1
ATOM 725 N N . VAL A 1 99 ? 15.011 11.356 -25.977 1.00 74.50 99 VAL A N 1
ATOM 726 C CA . VAL A 1 99 ? 14.985 10.212 -26.917 1.00 74.50 99 VAL A CA 1
ATOM 727 C C . VAL A 1 99 ? 15.687 10.534 -28.244 1.00 74.50 99 VAL A C 1
ATOM 729 O O . VAL A 1 99 ? 16.436 9.708 -28.760 1.00 74.50 99 VAL A O 1
ATOM 732 N N . GLU A 1 100 ? 15.498 11.745 -28.773 1.00 73.94 100 GLU A N 1
ATOM 733 C CA . GLU A 1 100 ? 16.100 12.181 -30.044 1.00 73.94 100 GLU A CA 1
ATOM 734 C C . GLU A 1 100 ? 17.632 12.286 -29.960 1.00 73.94 100 GLU A C 1
ATOM 736 O O . GLU A 1 100 ? 18.348 11.838 -30.857 1.00 73.94 100 GLU A O 1
ATOM 741 N N . LEU A 1 101 ? 18.149 12.807 -28.841 1.00 72.88 101 LEU A N 1
ATOM 742 C CA . LEU A 1 101 ? 19.587 12.887 -28.566 1.00 72.88 101 LEU A CA 1
ATOM 743 C C . LEU A 1 101 ? 20.199 11.495 -28.367 1.00 72.88 101 LEU A C 1
ATOM 745 O O . LEU A 1 101 ? 21.303 11.233 -28.843 1.00 72.88 101 LEU A O 1
ATOM 749 N N . TYR A 1 102 ? 19.470 10.590 -27.709 1.00 77.31 102 TYR A N 1
ATOM 750 C CA . TYR A 1 102 ? 19.906 9.212 -27.493 1.00 77.31 102 TYR A CA 1
ATOM 751 C C . TYR A 1 102 ? 20.049 8.430 -28.809 1.00 77.31 102 TYR A C 1
ATOM 753 O O . TYR A 1 102 ? 21.088 7.817 -29.049 1.00 77.31 102 TYR A O 1
ATOM 761 N N . GLN A 1 103 ? 19.049 8.485 -29.697 1.00 75.94 103 GLN A N 1
ATOM 762 C CA . GLN A 1 103 ? 19.095 7.770 -30.981 1.00 75.94 103 GLN A CA 1
ATOM 763 C C . GLN A 1 103 ? 20.245 8.253 -31.877 1.00 75.94 103 GLN A C 1
ATOM 765 O O . GLN A 1 103 ? 20.952 7.440 -32.483 1.00 75.94 103 GLN A O 1
ATOM 770 N N . GLY A 1 104 ? 20.467 9.571 -31.925 1.00 77.31 104 GLY A N 1
ATOM 771 C CA . GLY A 1 104 ? 21.597 10.158 -32.644 1.00 77.31 104 GLY A CA 1
ATOM 772 C C . GLY A 1 104 ? 22.945 9.711 -32.072 1.00 77.31 104 GLY A C 1
ATOM 773 O O . GLY A 1 104 ? 23.839 9.331 -32.826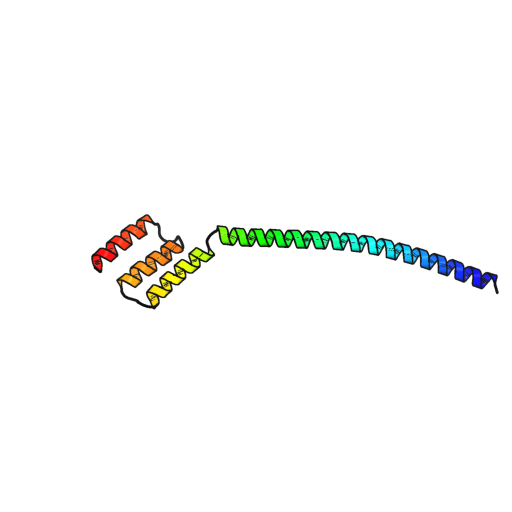 1.00 77.31 104 GLY A O 1
ATOM 774 N N . PHE A 1 105 ? 23.075 9.686 -30.743 1.00 78.31 105 PHE A N 1
ATOM 775 C CA . PHE A 1 105 ? 24.281 9.223 -30.060 1.00 78.31 105 PHE A CA 1
ATOM 776 C C . PHE A 1 105 ? 24.595 7.747 -30.351 1.00 78.31 105 PHE A C 1
ATOM 778 O O . PHE A 1 105 ? 25.715 7.442 -30.762 1.00 78.31 105 PHE A O 1
ATOM 785 N N . CYS A 1 106 ? 23.621 6.839 -30.217 1.00 78.00 106 CYS A N 1
ATOM 786 C CA . CYS A 1 106 ? 23.819 5.413 -30.508 1.00 78.00 106 CYS A CA 1
ATOM 787 C C . CYS A 1 106 ? 24.288 5.181 -31.950 1.00 78.00 106 CYS A C 1
ATOM 789 O O . CYS A 1 106 ? 25.258 4.459 -32.167 1.00 78.00 106 CYS A O 1
ATOM 791 N N . SER A 1 107 ? 23.674 5.873 -32.913 1.00 78.38 107 SER A N 1
ATOM 792 C CA . SER A 1 107 ? 24.033 5.771 -34.335 1.00 78.38 107 SER A CA 1
ATOM 793 C C . SER A 1 107 ? 25.481 6.204 -34.620 1.00 78.38 107 SER A C 1
ATOM 795 O O . SER A 1 107 ? 26.140 5.664 -35.510 1.00 78.38 107 SER A O 1
ATOM 797 N N . ILE A 1 108 ? 25.996 7.194 -33.880 1.00 80.38 108 ILE A N 1
ATOM 798 C CA . ILE A 1 108 ? 27.389 7.657 -33.995 1.00 80.38 108 ILE A CA 1
ATOM 799 C C . ILE A 1 108 ? 28.348 6.638 -33.376 1.00 80.38 108 ILE A C 1
ATOM 801 O O . ILE A 1 108 ? 29.374 6.329 -33.976 1.00 80.38 108 ILE A O 1
ATOM 805 N N . ILE A 1 109 ? 28.021 6.110 -32.195 1.00 78.56 109 ILE A N 1
ATOM 806 C CA . ILE A 1 109 ? 28.856 5.124 -31.500 1.00 78.56 109 ILE A CA 1
ATOM 807 C C . ILE A 1 109 ? 28.970 3.835 -32.318 1.00 78.56 109 ILE A C 1
ATOM 809 O O . ILE A 1 109 ? 30.080 3.334 -32.488 1.00 78.56 109 ILE A O 1
ATOM 813 N N . GLU A 1 110 ? 27.870 3.339 -32.888 1.00 77.00 110 GLU A N 1
ATOM 814 C CA . GLU A 1 110 ? 27.902 2.182 -33.789 1.00 77.00 110 GLU A CA 1
ATOM 815 C C . GLU A 1 110 ? 28.868 2.413 -34.954 1.00 77.00 11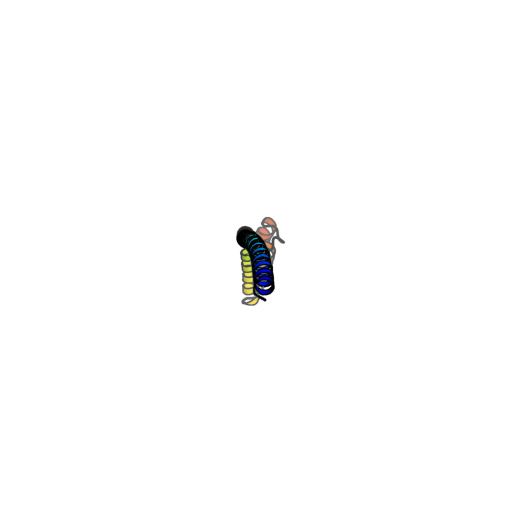0 GLU A C 1
ATOM 817 O O . GLU A 1 110 ? 29.731 1.582 -35.192 1.00 77.00 110 GLU A O 1
ATOM 822 N N . ARG A 1 111 ? 28.828 3.578 -35.610 1.00 81.25 111 ARG A N 1
ATOM 823 C CA . ARG A 1 111 ? 29.747 3.912 -36.715 1.00 81.25 111 ARG A CA 1
ATOM 824 C C . ARG A 1 111 ? 31.228 4.019 -36.339 1.00 81.25 111 ARG A C 1
ATOM 826 O O . ARG A 1 111 ? 32.064 3.959 -37.233 1.00 81.25 111 ARG A O 1
ATOM 833 N N . ILE A 1 112 ? 31.553 4.292 -35.077 1.00 77.38 112 ILE A N 1
ATOM 834 C CA . ILE A 1 112 ? 32.944 4.456 -34.618 1.00 77.38 112 ILE A CA 1
ATOM 835 C C . ILE A 1 112 ? 33.549 3.109 -34.211 1.00 77.38 112 ILE A C 1
ATOM 837 O O . ILE A 1 112 ? 34.756 2.915 -34.353 1.00 77.38 112 ILE A O 1
ATOM 841 N N . PHE A 1 113 ? 32.729 2.207 -33.668 1.00 74.56 113 PHE A N 1
ATOM 842 C CA . PHE A 1 113 ? 33.191 0.961 -33.054 1.00 74.56 113 PHE A CA 1
ATOM 843 C C . PHE A 1 113 ? 32.789 -0.319 -33.814 1.00 74.56 113 PHE A C 1
ATOM 845 O O . PHE A 1 113 ? 33.225 -1.395 -33.400 1.00 74.56 113 PHE A O 1
ATOM 852 N N . HIS A 1 114 ? 32.007 -0.219 -34.896 1.00 61.78 114 HIS A N 1
ATOM 853 C CA . HIS A 1 114 ? 31.849 -1.243 -35.942 1.00 61.78 114 HIS A CA 1
ATOM 854 C C . HIS A 1 114 ? 32.621 -0.854 -37.204 1.00 61.78 114 HIS A C 1
ATOM 856 O O . HIS A 1 114 ? 33.138 -1.786 -37.862 1.00 61.78 114 HIS A O 1
#

Organism: NCBI:txid1464854

Mean predicted aligned error: 11.04 Å

Nearest PDB structures (foldseek):
  8b6l-assembly1_O  TM=4.683E-01  e=4.070E+00  Homo sapiens

Secondary structure (DSSP, 8-state):
-HHHHHHHHHHHHHHHHHHHHHHHHHHHHHHHHHHHHHHHHHHHHHHHHHHHHHHHHT-HHHHHHHHHHHHHHHHHS--HHHHHHHHHHHHHHTT-S-HHHHHHHHHHHHHHH-

pLDDT: mean 86.06, std 9.23, range [59.09, 97.94]

Radius of gyration: 36.5 Å; Cα contacts (8 Å, |Δi|>4): 48; chains: 1; bounding box: 70×20×101 Å

Foldseek 3Di:
DVVVVVVVVVVVVVVVVVVVVVVVVVVVVVVVVVVVVVVVVVVVVVVVVVVVVVVVVVCVVVLVVQLVVLVVQCVVPVDVLSVQLSVLSNCVSVVNDDPVRSVVSNVVSVVVPD

Sequence (114 aa):
LENLESLDLNNTTQKVDETLQSVKSTSEAIQGAVEDIKKSASDTASHFADYMKSLKDTGAPQIFINAVGQLCQVLNNPTPSVMAIGLASFLLSLGVLGVELYQGFCSIIERIFH

Solvent-accessible surface area (backbone atoms only — not comparable to full-atom values): 6167 Å² total; per-residue (Å²): 111,70,71,61,56,53,51,53,53,50,54,51,51,51,54,51,50,56,49,50,53,52,51,49,56,50,51,54,53,51,51,54,53,52,51,53,50,54,50,53,52,52,53,51,52,49,54,49,51,52,49,55,49,50,51,58,73,66,40,54,67,59,37,52,50,53,25,52,50,31,48,49,51,21,74,76,47,68,44,73,66,41,38,53,53,24,52,51,51,26,36,36,51,73,66,76,40,56,70,71,61,49,56,56,50,51,58,51,51,50,69,74,76,108